Protein AF-A0A1H3KX73-F1 (afdb_monomer)

Sequence (144 aa):
MHAGQVDLTAAEVRVLVDRQFPAWRDLPVEPLPLRGTVNALFRLGPRLVARFPLVPDDADVVRARLESEAALDLVAAWHLLDAGPRGALRADLGSGDLEWARGAAWALQQALGAGWYYVDSNPAMSAMGLRTLERLVTDPPAVP

Radius of gyration: 19.24 Å; Cα contacts (8 Å, |Δi|>4): 157; chains: 1; bounding box: 50×29×48 Å

Solvent-accessible surface area (backbone atoms only — not comparable to full-atom values): 8070 Å² total; per-residue (Å²): 134,67,91,71,56,61,87,84,50,52,69,59,50,48,56,50,37,44,72,75,40,65,93,52,52,86,44,53,62,42,72,46,91,62,75,51,97,59,31,45,39,27,34,40,44,98,85,42,72,50,77,39,66,29,53,83,72,59,67,67,62,52,48,56,48,51,56,52,57,57,18,54,69,44,23,56,42,53,61,71,42,57,74,67,64,31,51,52,52,39,61,76,70,63,58,48,54,64,50,47,31,47,6,50,50,52,32,48,62,50,18,65,51,32,29,66,73,22,52,86,85,36,50,69,52,8,52,38,10,49,52,27,52,51,45,48,71,77,60,59,68,61,80,124

Organism: NCBI:txid1137993

Nearest PDB structures (foldseek):
  3f3f-assembly1_G  TM=3.188E-01  e=3.639E+00  Saccharomyces cerevisiae
  1vcs-assembly1_A  TM=3.242E-01  e=5.831E+00  Mus musculus
  6v4u-assembly1_B  TM=1.604E-01  e=5.831E+00  Homo sapiens

Structure (mmCIF, N/CA/C/O backbone):
data_AF-A0A1H3KX73-F1
#
_entry.id   AF-A0A1H3KX73-F1
#
loop_
_atom_site.group_PDB
_atom_site.id
_atom_site.type_symbol
_atom_site.label_atom_id
_atom_site.label_alt_id
_atom_site.label_comp_id
_atom_site.label_asym_id
_atom_site.label_entity_id
_atom_site.label_seq_id
_atom_site.pdbx_PDB_ins_code
_atom_site.Cartn_x
_atom_site.Cartn_y
_atom_site.Cartn_z
_atom_site.occupancy
_atom_site.B_iso_or_equiv
_atom_site.auth_seq_id
_atom_site.auth_comp_id
_atom_site.auth_asym_id
_atom_site.auth_atom_id
_atom_site.pdbx_PDB_model_num
ATOM 1 N N . MET A 1 1 ? 7.223 7.070 26.090 1.00 56.84 1 MET A N 1
ATOM 2 C CA . MET A 1 1 ? 5.849 7.609 26.026 1.00 56.84 1 MET A CA 1
ATOM 3 C C . MET A 1 1 ? 5.962 8.986 25.396 1.00 56.84 1 MET A C 1
ATOM 5 O O . MET A 1 1 ? 6.704 9.801 25.932 1.00 56.84 1 MET A O 1
ATOM 9 N N . HIS A 1 2 ? 5.378 9.197 24.215 1.00 59.97 2 HIS A N 1
ATOM 10 C CA . HIS A 1 2 ? 5.453 10.492 23.529 1.00 59.97 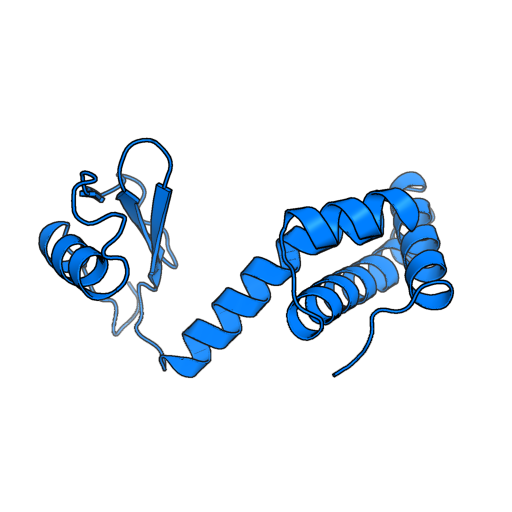2 HIS A CA 1
ATOM 11 C C . HIS A 1 2 ? 4.438 11.456 24.156 1.00 59.97 2 HIS A C 1
ATOM 13 O O . HIS A 1 2 ? 3.318 11.051 24.470 1.00 59.97 2 HIS A O 1
ATOM 19 N N . ALA A 1 3 ? 4.824 12.715 24.370 1.00 62.69 3 ALA A N 1
ATOM 20 C CA . ALA A 1 3 ? 3.886 13.742 24.815 1.00 62.69 3 ALA A CA 1
ATOM 21 C C . ALA A 1 3 ? 2.770 13.905 23.764 1.00 62.69 3 ALA A C 1
ATOM 23 O O . ALA A 1 3 ? 3.066 13.981 22.574 1.00 62.69 3 ALA A O 1
ATOM 24 N N . GLY A 1 4 ? 1.504 13.920 24.194 1.00 67.56 4 GLY A N 1
ATOM 25 C CA . GLY A 1 4 ? 0.344 14.029 23.294 1.00 67.56 4 GLY A CA 1
ATOM 26 C C . GLY A 1 4 ? -0.205 12.703 22.752 1.00 67.56 4 GLY A C 1
ATOM 27 O O . GLY A 1 4 ? -1.079 12.722 21.891 1.00 67.56 4 GLY A O 1
ATOM 28 N N . GLN A 1 5 ? 0.279 11.557 23.244 1.00 75.69 5 GLN A N 1
ATOM 29 C CA . GLN A 1 5 ? -0.281 10.255 22.884 1.00 75.69 5 GLN A CA 1
ATOM 30 C C . GLN A 1 5 ? -1.715 10.085 23.416 1.00 75.69 5 GLN A C 1
ATOM 32 O O . GLN A 1 5 ? -1.968 10.311 24.600 1.00 75.69 5 GLN A O 1
ATOM 37 N N . VAL A 1 6 ? -2.628 9.631 22.555 1.00 77.81 6 VAL A N 1
ATOM 38 C CA . VAL A 1 6 ? -4.020 9.306 22.905 1.00 77.81 6 VAL A CA 1
ATOM 39 C C . VAL A 1 6 ? -4.166 7.792 23.098 1.00 77.81 6 VAL A C 1
ATOM 41 O O . VAL A 1 6 ? -3.631 7.008 22.312 1.00 77.81 6 VAL A O 1
ATOM 44 N N . ASP A 1 7 ? -4.882 7.369 24.144 1.00 81.12 7 ASP A N 1
ATOM 45 C CA . ASP A 1 7 ? -5.259 5.964 24.357 1.00 81.12 7 ASP A CA 1
ATOM 46 C C . ASP A 1 7 ? -6.690 5.768 23.846 1.00 81.12 7 ASP A C 1
ATOM 48 O O . ASP A 1 7 ? -7.640 6.264 24.445 1.00 81.12 7 ASP A O 1
ATOM 52 N N . LEU A 1 8 ? -6.827 5.102 22.698 1.00 87.00 8 LEU A N 1
ATOM 53 C CA . LEU A 1 8 ? -8.124 4.811 22.090 1.00 87.00 8 LEU A CA 1
ATOM 54 C C . LEU A 1 8 ? -8.709 3.521 22.662 1.00 87.00 8 LEU A C 1
ATOM 56 O O . LEU A 1 8 ? -8.028 2.503 22.797 1.00 87.00 8 LEU A O 1
ATOM 60 N N . THR A 1 9 ? -10.008 3.541 22.918 1.00 90.81 9 THR A N 1
ATOM 61 C CA . THR A 1 9 ? -10.801 2.380 23.314 1.00 90.81 9 THR A CA 1
ATOM 62 C C . THR A 1 9 ? -11.536 1.780 22.115 1.00 90.81 9 THR A C 1
ATOM 64 O O . THR A 1 9 ? -11.816 2.445 21.117 1.00 90.81 9 THR A O 1
ATOM 67 N N . ALA A 1 10 ? -11.929 0.507 22.221 1.00 92.12 10 ALA A N 1
ATOM 68 C CA . ALA A 1 10 ? -12.751 -0.145 21.196 1.00 92.12 10 ALA A CA 1
ATOM 69 C C . ALA A 1 10 ? -14.099 0.571 20.967 1.00 92.12 10 ALA A C 1
ATOM 71 O O . ALA A 1 10 ? -14.617 0.570 19.851 1.00 92.12 10 ALA A O 1
ATOM 72 N N . ALA A 1 11 ? -14.650 1.206 22.008 1.00 93.00 11 ALA A N 1
ATOM 73 C CA . ALA A 1 11 ? -15.892 1.969 21.927 1.00 93.00 11 ALA A CA 1
ATOM 74 C C . ALA A 1 11 ? -15.729 3.262 21.109 1.00 93.00 11 ALA A C 1
ATOM 76 O O . ALA A 1 11 ? -16.585 3.581 20.290 1.00 93.00 11 ALA A O 1
ATOM 77 N N . GLU A 1 12 ? -14.617 3.982 21.265 1.00 93.44 12 GLU A N 1
ATOM 78 C CA . GLU A 1 12 ? -14.337 5.177 20.454 1.00 93.44 12 GLU A CA 1
ATOM 79 C C . GLU A 1 12 ? -14.091 4.809 18.990 1.00 93.44 12 GLU A C 1
ATOM 81 O O . GLU A 1 12 ? -14.621 5.449 18.081 1.00 93.44 12 GLU A O 1
ATOM 86 N N . VAL A 1 13 ? -13.356 3.720 18.752 1.00 93.31 13 VAL A N 1
ATOM 87 C CA . VAL A 1 13 ? -13.138 3.197 17.398 1.00 93.31 13 VAL A CA 1
ATOM 88 C C . VAL A 1 13 ? -14.456 2.795 16.742 1.00 93.31 13 VAL A C 1
ATOM 90 O O . VAL A 1 13 ? -14.658 3.107 15.569 1.00 93.31 13 VAL A O 1
ATOM 93 N N . ARG A 1 14 ? -15.382 2.173 17.486 1.00 94.88 14 ARG A N 1
ATOM 94 C CA . ARG A 1 14 ? -16.732 1.861 16.992 1.00 94.88 14 ARG A CA 1
ATOM 95 C C . ARG A 1 14 ? -17.434 3.104 16.457 1.00 94.88 14 ARG A C 1
ATOM 97 O O . ARG A 1 14 ? -17.862 3.106 15.309 1.00 94.88 14 ARG A O 1
ATOM 104 N N . VAL A 1 15 ? -17.490 4.166 17.258 1.00 94.62 15 VAL A N 1
ATOM 105 C CA . VAL A 1 15 ? -18.151 5.421 16.872 1.00 94.62 15 VAL A CA 1
ATOM 106 C C . VAL A 1 15 ? -17.545 5.996 15.587 1.00 94.62 15 VAL A C 1
ATOM 108 O O . VAL A 1 15 ? -18.272 6.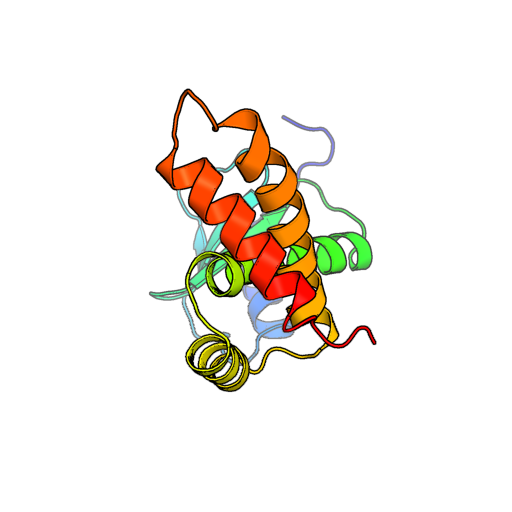466 14.710 1.00 94.62 15 VAL A O 1
ATOM 111 N N . LEU A 1 16 ? -16.218 5.941 15.441 1.00 92.50 16 LEU A N 1
ATOM 112 C CA . LEU A 1 16 ? -15.540 6.419 14.235 1.00 92.50 16 LEU A CA 1
ATOM 113 C C . LEU A 1 16 ? -15.854 5.560 13.005 1.00 92.50 16 LEU A C 1
ATOM 115 O O . LEU A 1 16 ? -16.111 6.122 11.939 1.00 92.50 16 LEU A O 1
ATOM 119 N N . VAL A 1 17 ? -15.853 4.231 13.145 1.00 93.56 17 VAL A N 1
ATOM 120 C CA . VAL A 1 17 ? -16.190 3.298 12.058 1.00 93.56 17 VAL A CA 1
ATOM 121 C C . VAL A 1 17 ? -17.630 3.502 11.605 1.00 93.56 17 VAL A C 1
ATOM 123 O O . VAL A 1 17 ? -17.863 3.657 10.410 1.00 93.56 17 VAL A O 1
ATOM 126 N N . ASP A 1 18 ? -18.578 3.592 12.536 1.00 94.00 18 ASP A N 1
ATOM 127 C CA . ASP A 1 18 ? -19.996 3.770 12.212 1.00 94.00 18 ASP A CA 1
ATOM 128 C C . ASP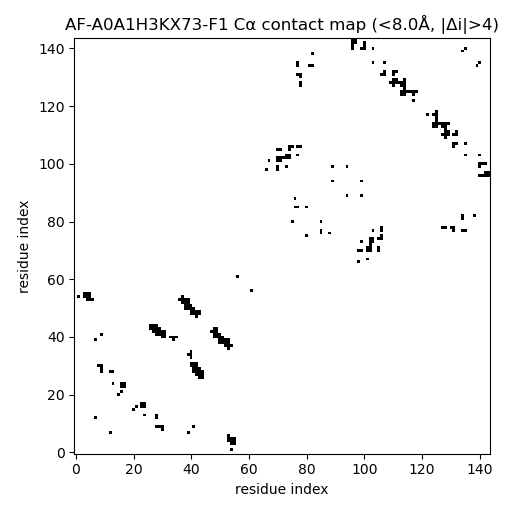 A 1 18 ? -20.238 5.070 11.435 1.00 94.00 18 ASP A C 1
ATOM 130 O O . ASP A 1 18 ? -21.044 5.107 10.502 1.00 94.00 18 ASP A O 1
ATOM 134 N N . ARG A 1 19 ? -19.502 6.134 11.786 1.00 94.00 19 ARG A N 1
ATOM 135 C CA . ARG A 1 19 ? -19.620 7.444 11.137 1.00 94.00 19 ARG A CA 1
ATOM 136 C C . ARG A 1 19 ? -18.949 7.501 9.766 1.00 94.00 19 ARG A C 1
ATOM 138 O O . ARG A 1 19 ? -19.487 8.130 8.861 1.00 94.00 19 ARG A O 1
ATOM 145 N N . GLN A 1 20 ? -17.752 6.933 9.629 1.00 91.25 20 GLN A N 1
ATOM 146 C CA . GLN A 1 20 ? -16.902 7.128 8.444 1.00 91.25 20 GLN A CA 1
ATOM 147 C C . GLN A 1 20 ? -17.005 5.988 7.433 1.00 91.25 20 GLN A C 1
ATOM 149 O O . GLN A 1 20 ? -16.850 6.214 6.236 1.00 91.25 20 GLN A O 1
ATOM 154 N N . PHE A 1 21 ? -17.308 4.777 7.897 1.00 92.75 21 PHE A N 1
ATOM 155 C CA . PHE A 1 21 ? -17.381 3.573 7.076 1.00 92.75 21 PHE A CA 1
ATOM 156 C C . PHE A 1 21 ? -18.682 2.806 7.354 1.00 92.75 21 PHE A C 1
ATOM 158 O O . PHE A 1 21 ? -18.649 1.694 7.889 1.00 92.75 21 PHE A O 1
ATOM 165 N N . PRO A 1 22 ? -19.854 3.343 6.949 1.00 92.69 22 PRO A N 1
ATOM 166 C CA . PRO A 1 22 ? -21.149 2.742 7.276 1.00 92.69 22 PRO A CA 1
ATOM 167 C C . PRO A 1 22 ? -21.334 1.308 6.762 1.00 92.69 22 PRO A C 1
ATOM 169 O O . PRO A 1 22 ? -22.205 0.597 7.259 1.00 92.69 22 PRO A O 1
ATOM 172 N N . ALA A 1 23 ? -20.541 0.884 5.771 1.00 94.19 23 ALA A N 1
ATOM 173 C CA . ALA A 1 23 ? -20.526 -0.480 5.244 1.00 94.19 23 ALA A CA 1
ATOM 174 C C . ALA A 1 23 ? -19.956 -1.514 6.235 1.00 94.19 23 ALA A C 1
ATOM 176 O O . ALA A 1 23 ? -20.185 -2.709 6.069 1.00 94.19 23 ALA A O 1
ATOM 177 N N . TRP A 1 24 ? -19.215 -1.075 7.255 1.00 95.25 24 TRP A N 1
ATOM 178 C CA . TRP A 1 24 ? -18.531 -1.942 8.221 1.00 95.25 24 TRP A CA 1
ATOM 179 C C . TRP A 1 24 ? -19.051 -1.785 9.654 1.00 95.25 24 TRP A C 1
ATOM 181 O O . TRP A 1 24 ? -18.463 -2.345 10.580 1.00 95.25 24 TRP A O 1
ATOM 191 N 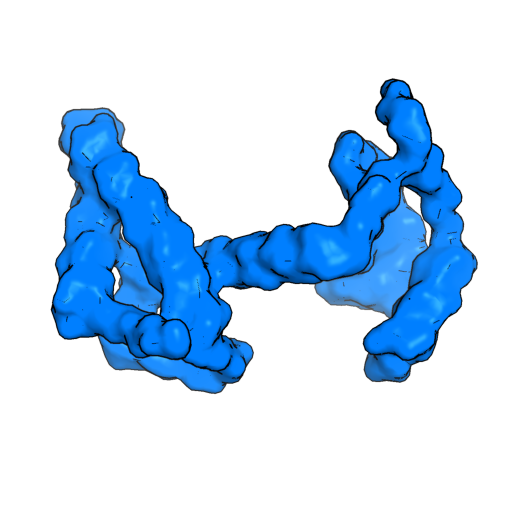N . ARG A 1 25 ? -20.162 -1.059 9.839 1.00 93.56 25 ARG A N 1
ATOM 192 C CA . ARG A 1 25 ? -20.745 -0.742 11.155 1.00 93.56 25 ARG A CA 1
ATOM 193 C C . ARG A 1 25 ? -21.031 -1.981 12.017 1.00 93.56 25 ARG A C 1
ATOM 195 O O . ARG A 1 25 ? -20.879 -1.937 13.231 1.00 93.56 25 ARG A O 1
ATOM 202 N N . ASP A 1 26 ? -21.369 -3.106 11.383 1.00 93.00 26 ASP A N 1
ATOM 203 C CA . ASP A 1 26 ? -21.759 -4.344 12.071 1.00 93.00 26 ASP A CA 1
ATOM 204 C C . ASP A 1 26 ? -20.574 -5.289 12.348 1.00 93.00 26 ASP A C 1
ATOM 206 O O . ASP A 1 26 ? -20.729 -6.315 13.010 1.00 93.00 26 ASP A O 1
ATOM 210 N N . LEU A 1 27 ? -19.370 -4.977 11.851 1.00 96.00 27 LEU A N 1
ATOM 211 C CA . LEU A 1 27 ? -18.189 -5.814 12.081 1.00 96.00 27 LEU A CA 1
ATOM 212 C C . LEU A 1 27 ? -17.647 -5.595 13.497 1.00 96.00 27 LEU A C 1
ATOM 214 O O . LEU A 1 27 ? -17.484 -4.438 13.870 1.00 96.00 27 LEU A O 1
ATOM 218 N N . PRO A 1 28 ? -17.290 -6.637 14.276 1.00 95.50 28 PRO A N 1
ATOM 219 C CA . PRO A 1 28 ? -16.754 -6.479 15.633 1.00 95.50 28 PRO A CA 1
ATOM 220 C C . PRO A 1 28 ? -15.440 -5.686 15.640 1.00 95.50 28 PRO A C 1
ATOM 222 O O . PRO A 1 28 ? -14.669 -5.761 14.687 1.00 95.50 28 PRO A O 1
ATOM 225 N N . VAL A 1 29 ? -15.194 -4.924 16.712 1.00 96.31 29 VAL A N 1
ATOM 226 C CA . VAL A 1 29 ? -13.970 -4.127 16.914 1.00 96.31 29 VAL A CA 1
ATOM 227 C C . VAL A 1 29 ? -13.285 -4.638 18.164 1.00 96.31 29 VAL A C 1
ATOM 229 O O . VAL A 1 29 ? -13.846 -4.559 19.255 1.00 96.31 29 VAL A O 1
ATOM 232 N N . GLU A 1 30 ? -12.069 -5.141 17.998 1.00 94.62 30 GLU A N 1
ATOM 233 C CA . GLU A 1 30 ? -11.272 -5.705 19.082 1.00 94.62 30 GLU A CA 1
ATOM 234 C C . GLU A 1 30 ? -9.891 -5.043 19.101 1.00 94.62 30 GLU A C 1
ATOM 236 O O . GLU A 1 30 ? -9.242 -4.972 18.053 1.00 94.62 30 GLU A O 1
ATOM 241 N N . PRO A 1 31 ? -9.400 -4.569 20.258 1.00 91.56 31 PRO A N 1
ATOM 242 C CA . PRO A 1 31 ? -8.033 -4.077 20.352 1.00 91.56 31 PRO A CA 1
ATOM 243 C C . PRO A 1 31 ? -7.059 -5.230 20.098 1.00 91.56 31 PRO A C 1
ATOM 245 O O . PRO A 1 31 ? -7.210 -6.324 20.647 1.00 91.56 31 PRO A O 1
ATOM 248 N N . LEU A 1 32 ? -6.040 -4.993 19.272 1.00 88.56 32 LEU A N 1
ATOM 249 C CA . LEU A 1 32 ? -4.971 -5.968 19.098 1.00 88.56 32 LEU A CA 1
ATOM 250 C C . LEU A 1 32 ? -3.976 -5.862 20.266 1.00 88.56 32 LEU A C 1
ATOM 252 O O . LEU A 1 32 ? -3.624 -4.756 20.675 1.00 88.56 32 LEU A O 1
ATOM 256 N N . PRO A 1 33 ? -3.479 -6.996 20.798 1.00 74.50 33 PRO A N 1
ATOM 257 C CA . PRO A 1 33 ? -2.557 -6.999 21.936 1.00 74.50 33 PRO A CA 1
ATOM 258 C C . PRO A 1 33 ? -1.193 -6.369 21.610 1.00 74.50 33 PRO A C 1
ATOM 260 O O . PRO A 1 33 ? -0.458 -5.993 22.523 1.00 74.50 33 PRO A O 1
ATOM 263 N N . LEU A 1 34 ? -0.854 -6.205 20.325 1.00 67.69 34 LEU A N 1
ATOM 264 C CA . LEU A 1 34 ? 0.300 -5.412 19.914 1.00 67.69 34 LEU A CA 1
ATOM 265 C C . LEU A 1 34 ? -0.023 -3.915 19.995 1.00 67.69 34 LEU A C 1
ATOM 267 O O . LEU A 1 34 ? -0.659 -3.351 19.104 1.00 67.69 34 LEU A O 1
ATOM 271 N N . ARG A 1 35 ? 0.499 -3.252 21.030 1.00 64.75 35 ARG A N 1
ATOM 272 C CA . ARG A 1 35 ? 0.626 -1.791 21.047 1.00 64.75 35 ARG A CA 1
ATOM 273 C C . ARG A 1 35 ? 1.800 -1.409 20.145 1.00 64.75 35 ARG A C 1
ATOM 275 O O . ARG A 1 35 ? 2.955 -1.553 20.540 1.00 64.75 35 ARG A O 1
ATOM 282 N N . GLY A 1 36 ? 1.510 -0.978 18.917 1.00 67.50 36 GLY A N 1
ATOM 283 C CA . GLY A 1 36 ? 2.532 -0.414 18.036 1.00 67.50 36 GLY A CA 1
ATOM 284 C C . GLY A 1 36 ? 3.183 0.814 18.678 1.00 67.50 36 GLY A C 1
ATOM 285 O O . GLY A 1 36 ? 2.610 1.430 19.570 1.00 67.50 36 GLY A O 1
ATOM 286 N N . THR A 1 37 ? 4.385 1.187 18.240 1.00 79.00 37 THR A N 1
ATOM 287 C CA . THR A 1 37 ? 5.074 2.405 18.717 1.00 79.00 37 THR A CA 1
ATOM 288 C C . THR A 1 37 ? 4.606 3.674 18.007 1.00 79.00 37 THR A C 1
ATOM 290 O O . THR A 1 37 ? 4.860 4.773 18.487 1.00 79.00 37 THR A O 1
ATOM 293 N N . VAL A 1 38 ? 3.915 3.517 16.873 1.00 82.06 38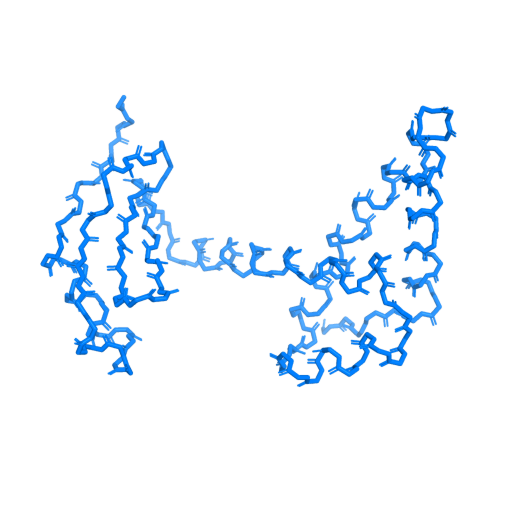 VAL A N 1
ATOM 294 C CA . VAL A 1 38 ? 3.421 4.614 16.025 1.00 82.06 38 VAL A CA 1
ATOM 295 C C . VAL A 1 38 ? 1.899 4.597 15.905 1.00 82.06 38 VAL A C 1
ATOM 297 O O . VAL A 1 38 ? 1.282 5.655 15.824 1.00 82.06 38 VAL A O 1
ATOM 300 N N . ASN A 1 39 ? 1.282 3.410 15.918 1.00 87.25 39 ASN A N 1
ATOM 301 C CA . ASN A 1 39 ? -0.158 3.246 15.737 1.00 87.25 39 ASN A CA 1
ATOM 302 C C . ASN A 1 39 ? -0.778 2.358 16.824 1.00 87.25 39 ASN A C 1
ATOM 304 O O . ASN A 1 39 ? -0.202 1.330 17.192 1.00 87.25 39 ASN A O 1
ATOM 308 N N . ALA A 1 40 ? -1.985 2.715 17.261 1.00 89.25 40 ALA A N 1
ATOM 309 C CA . ALA A 1 40 ? -2.915 1.802 17.911 1.00 89.25 40 ALA A CA 1
ATOM 310 C C . ALA A 1 40 ? -3.633 0.970 16.839 1.00 89.25 40 ALA A C 1
ATOM 312 O O . ALA A 1 40 ? -4.053 1.496 15.803 1.00 89.25 40 ALA A O 1
ATOM 313 N N . LEU A 1 41 ? -3.749 -0.336 17.079 1.00 91.44 41 LEU A N 1
ATOM 314 C CA . LEU A 1 41 ? -4.268 -1.295 16.110 1.00 91.44 41 LEU A CA 1
ATOM 315 C C . LEU A 1 41 ? -5.532 -1.966 16.643 1.00 91.44 41 LEU A C 1
ATOM 317 O O . LEU A 1 41 ? -5.548 -2.482 17.762 1.00 91.44 41 LEU A O 1
ATOM 321 N N . PHE A 1 42 ? -6.567 -2.013 15.811 1.00 93.44 42 PHE A N 1
ATOM 322 C CA . PHE A 1 42 ? -7.833 -2.667 16.123 1.00 93.44 42 PHE A CA 1
ATOM 323 C C . PHE A 1 42 ? -8.205 -3.618 14.999 1.00 93.44 42 PHE A C 1
ATOM 325 O O . PHE A 1 42 ? -8.168 -3.251 13.828 1.00 93.44 42 PHE A O 1
ATOM 332 N N . ARG A 1 43 ? -8.592 -4.841 15.340 1.00 94.62 43 ARG A N 1
ATOM 333 C CA . ARG A 1 43 ? -9.206 -5.760 14.387 1.00 94.62 43 ARG A CA 1
ATOM 334 C C . ARG A 1 43 ? -10.641 -5.307 14.130 1.00 94.62 43 ARG A C 1
ATOM 336 O O . ARG A 1 43 ? -11.379 -5.086 15.085 1.00 94.62 43 ARG A O 1
ATOM 343 N N . LEU A 1 44 ? -11.022 -5.199 12.859 1.00 95.38 44 LEU A N 1
ATOM 344 C CA . LEU A 1 44 ? -12.379 -4.902 12.403 1.00 95.38 44 LEU A CA 1
ATOM 345 C C . LEU A 1 44 ? -12.912 -6.105 11.611 1.00 95.38 44 LEU A C 1
ATOM 347 O O . LEU A 1 44 ? -12.578 -6.321 10.444 1.00 95.38 44 LEU A O 1
ATOM 351 N N . GLY A 1 45 ? -13.724 -6.933 12.265 1.00 94.06 45 GLY A N 1
ATOM 352 C CA . GLY A 1 45 ? -14.171 -8.202 11.696 1.00 94.06 45 GLY A CA 1
ATOM 353 C C . GLY A 1 45 ? -13.011 -9.161 11.377 1.00 94.06 45 GLY A C 1
ATOM 354 O O . GLY A 1 45 ? -11.926 -9.053 11.943 1.00 94.06 45 GLY A O 1
ATOM 355 N N . PRO A 1 46 ? -13.213 -10.130 10.470 1.00 92.38 46 PRO A N 1
ATOM 356 C CA . PRO A 1 46 ? -12.232 -11.192 10.247 1.00 92.38 46 PRO A CA 1
ATOM 357 C C . PRO A 1 46 ? -11.043 -10.791 9.360 1.00 92.38 46 PRO A C 1
ATOM 359 O O . PRO A 1 46 ? -10.067 -11.532 9.301 1.00 92.38 46 PRO A O 1
ATOM 362 N N . ARG A 1 47 ? -11.127 -9.673 8.624 1.00 92.38 47 ARG A N 1
ATOM 363 C CA . ARG A 1 47 ? -10.187 -9.366 7.525 1.00 92.38 47 ARG A CA 1
ATOM 364 C C . ARG A 1 47 ? -9.554 -7.981 7.572 1.00 92.38 47 ARG A C 1
ATOM 366 O O . ARG A 1 47 ? -8.621 -7.745 6.815 1.00 92.38 47 ARG A O 1
ATOM 373 N N . LEU A 1 48 ? -10.056 -7.067 8.399 1.00 93.12 48 LEU A N 1
ATOM 374 C CA . LEU A 1 48 ? -9.598 -5.681 8.393 1.00 93.12 48 LEU A CA 1
ATOM 375 C C . LEU A 1 48 ? -8.865 -5.350 9.689 1.00 93.12 48 LEU A C 1
ATOM 377 O O . LEU A 1 48 ? -9.194 -5.852 10.767 1.00 93.12 48 LEU A O 1
ATOM 381 N N . VAL A 1 49 ? -7.880 -4.467 9.570 1.00 92.12 49 VAL A N 1
ATOM 382 C CA . VAL A 1 49 ? -7.191 -3.854 10.702 1.00 92.12 49 VAL A CA 1
ATOM 383 C C . VAL A 1 49 ? -7.310 -2.347 10.552 1.00 92.12 49 VAL A C 1
ATOM 385 O O . VAL A 1 49 ? -6.846 -1.773 9.571 1.00 92.12 49 VAL A O 1
ATOM 388 N N . ALA A 1 50 ? -7.934 -1.711 11.534 1.00 90.75 50 ALA A N 1
ATOM 389 C CA . ALA A 1 50 ? -7.966 -0.268 11.667 1.00 90.75 50 ALA A CA 1
ATOM 390 C C . ALA A 1 50 ? -6.677 0.200 12.360 1.00 90.75 50 ALA A C 1
ATOM 392 O O . ALA A 1 50 ? -6.303 -0.308 13.422 1.00 90.75 50 ALA A O 1
ATOM 393 N N . ARG A 1 51 ? -5.996 1.165 11.738 1.00 89.19 51 ARG A N 1
ATOM 394 C CA . ARG A 1 51 ? -4.757 1.776 12.226 1.00 89.19 51 ARG A CA 1
ATOM 395 C C . ARG A 1 51 ? -5.035 3.221 12.619 1.00 89.19 51 ARG A C 1
ATOM 397 O O . ARG A 1 51 ? -5.494 3.993 11.784 1.00 89.19 51 ARG A O 1
ATOM 404 N N . PHE A 1 52 ? -4.718 3.582 13.856 1.00 87.38 52 PHE A N 1
ATOM 405 C CA . PHE A 1 52 ? -4.836 4.954 14.347 1.00 87.38 52 PHE A CA 1
ATOM 406 C C . PHE A 1 52 ? -3.471 5.464 14.802 1.00 87.38 52 PHE A C 1
ATOM 408 O O . PHE A 1 52 ? -2.864 4.810 15.653 1.00 87.38 52 PHE A O 1
ATOM 415 N N . PRO A 1 53 ? -2.986 6.612 14.298 1.00 86.88 53 PRO A N 1
ATOM 416 C CA . PRO A 1 53 ? -1.782 7.242 14.823 1.00 86.88 53 PRO A CA 1
ATOM 417 C C . PRO A 1 53 ? -1.901 7.472 16.332 1.00 86.88 53 PRO A C 1
ATOM 419 O O . PRO A 1 53 ? -2.931 7.938 16.814 1.00 86.88 53 PRO A O 1
ATOM 422 N N . LEU A 1 54 ? -0.851 7.143 17.086 1.00 85.88 54 LEU A N 1
ATOM 423 C CA . LEU A 1 54 ? -0.835 7.349 18.538 1.00 85.88 54 LEU A CA 1
ATOM 424 C C . LEU A 1 54 ? -0.814 8.829 18.917 1.00 85.88 54 LEU A C 1
ATOM 426 O O . LEU A 1 54 ? -1.339 9.199 19.964 1.00 85.88 54 LEU A O 1
ATOM 430 N N . VAL A 1 55 ? -0.184 9.652 18.081 1.00 86.56 55 VAL A N 1
ATOM 431 C CA . VAL A 1 55 ? -0.125 11.104 18.229 1.00 86.56 55 VAL A CA 1
ATOM 432 C C . VAL A 1 55 ? -0.998 11.709 17.129 1.00 86.56 55 VAL A C 1
ATOM 434 O O . VAL A 1 55 ? -0.753 11.410 15.956 1.00 86.56 55 VAL A O 1
ATOM 437 N N . PRO A 1 56 ? -2.019 12.512 17.479 1.00 82.94 56 PRO A N 1
ATOM 438 C CA . PRO A 1 56 ? -2.836 13.212 16.499 1.00 82.94 56 PRO A CA 1
ATOM 439 C C . PRO A 1 56 ? -1.992 14.160 15.650 1.00 82.94 56 PRO A C 1
ATOM 441 O O . PRO A 1 56 ? -1.032 14.760 16.130 1.00 82.94 56 PRO A O 1
ATOM 444 N N . ASP A 1 57 ? -2.390 14.312 14.398 1.00 84.56 57 ASP A N 1
ATOM 445 C CA . ASP A 1 57 ? -1.776 15.210 13.429 1.00 84.56 57 ASP A CA 1
ATOM 446 C C . ASP A 1 57 ? -2.900 15.830 12.590 1.00 84.56 57 ASP A C 1
ATOM 448 O O . ASP A 1 57 ? -4.063 15.419 12.699 1.00 84.56 57 ASP A O 1
ATOM 452 N N . ASP A 1 58 ? -2.573 16.827 11.780 1.00 89.19 58 ASP A N 1
ATOM 453 C CA . ASP A 1 58 ? -3.539 17.458 10.890 1.00 89.19 58 ASP A CA 1
ATOM 454 C C . ASP A 1 58 ? -4.189 16.416 9.956 1.00 89.19 58 ASP A C 1
ATOM 456 O O . ASP A 1 58 ? -3.522 15.537 9.403 1.00 89.19 58 ASP A O 1
ATOM 460 N N . ALA A 1 59 ? -5.514 16.479 9.806 1.00 84.94 59 ALA A N 1
ATOM 461 C CA . ALA A 1 59 ? -6.269 15.466 9.071 1.00 84.94 59 ALA A CA 1
ATOM 462 C C . ALA A 1 59 ? -5.877 15.391 7.588 1.00 84.94 59 ALA A C 1
ATOM 464 O O . ALA A 1 59 ? -5.879 14.296 7.017 1.00 84.94 59 ALA A O 1
ATOM 465 N N . ASP A 1 60 ? -5.512 16.517 6.974 1.00 88.12 60 ASP A N 1
ATOM 466 C CA . ASP A 1 60 ? -5.085 16.557 5.578 1.00 88.12 60 ASP A CA 1
ATOM 467 C C . ASP A 1 60 ? -3.663 16.011 5.436 1.00 88.12 60 ASP A C 1
ATOM 469 O O . ASP A 1 60 ? -3.379 15.253 4.505 1.00 88.12 60 ASP A O 1
ATOM 473 N N . VAL A 1 61 ? -2.791 16.279 6.412 1.00 87.94 61 VAL A N 1
ATOM 474 C CA . VAL A 1 61 ? -1.453 15.667 6.491 1.00 87.94 61 VAL A CA 1
ATOM 475 C C . VAL A 1 61 ? -1.547 14.147 6.646 1.00 87.94 61 VAL A C 1
ATOM 477 O O . VAL A 1 61 ? -0.848 13.404 5.948 1.00 87.94 61 VAL A O 1
ATOM 480 N N . VAL A 1 62 ? -2.419 13.659 7.532 1.00 86.25 62 VAL A N 1
ATOM 481 C CA . VAL A 1 62 ? -2.652 12.218 7.717 1.00 86.25 62 VAL A CA 1
ATOM 482 C C . VAL A 1 62 ? -3.211 11.602 6.441 1.00 86.25 62 VAL A C 1
ATOM 484 O O . VAL A 1 62 ? -2.729 10.554 6.017 1.00 86.25 62 VAL A O 1
ATOM 487 N N . ARG A 1 63 ? -4.181 12.254 5.792 1.00 84.88 63 ARG A N 1
ATOM 488 C CA . ARG A 1 63 ? -4.749 11.788 4.523 1.00 84.88 63 ARG A CA 1
ATOM 489 C C . ARG A 1 63 ? -3.684 11.682 3.436 1.00 84.88 63 ARG A C 1
ATOM 491 O O . ARG A 1 63 ? -3.554 10.622 2.835 1.00 84.88 63 ARG A O 1
ATOM 498 N N . ALA A 1 64 ? -2.880 12.724 3.233 1.00 86.62 64 ALA A N 1
ATOM 499 C CA . ALA A 1 64 ? -1.810 12.719 2.237 1.00 86.62 64 ALA A CA 1
ATOM 500 C C . ALA A 1 64 ? -0.779 11.608 2.503 1.00 86.62 64 ALA A C 1
ATOM 502 O O . ALA A 1 64 ? -0.300 10.957 1.572 1.00 86.62 64 ALA A O 1
ATOM 503 N N . ARG A 1 65 ? -0.464 11.345 3.777 1.00 86.25 65 ARG A N 1
ATOM 504 C CA . ARG A 1 65 ? 0.404 10.230 4.173 1.00 86.25 65 ARG A CA 1
ATOM 505 C C . ARG A 1 65 ? -0.219 8.879 3.842 1.00 86.25 65 ARG A C 1
ATOM 507 O O . ARG A 1 65 ? 0.464 8.050 3.256 1.00 86.25 65 ARG A O 1
ATOM 514 N N . LEU A 1 66 ? -1.492 8.669 4.177 1.00 85.12 66 LEU A N 1
ATOM 515 C CA . LEU A 1 66 ? -2.207 7.425 3.877 1.00 85.12 66 LEU A CA 1
ATOM 516 C C . LEU A 1 66 ? -2.309 7.173 2.367 1.00 85.12 66 LEU A C 1
ATOM 518 O O . LEU A 1 66 ? -2.104 6.048 1.929 1.00 85.12 66 LEU A O 1
ATOM 522 N N . GLU A 1 67 ? -2.560 8.211 1.569 1.00 86.38 67 GLU A N 1
ATOM 523 C CA . GLU A 1 67 ? -2.534 8.114 0.104 1.00 86.38 67 GLU A CA 1
ATOM 524 C C . GLU A 1 67 ? -1.139 7.745 -0.423 1.00 86.38 67 GLU A C 1
ATOM 526 O O . GLU A 1 67 ? -1.016 6.979 -1.376 1.00 86.38 67 GLU A O 1
ATOM 531 N N . SER A 1 68 ? -0.079 8.268 0.198 1.00 85.94 68 SER A N 1
ATOM 532 C CA . SER A 1 68 ? 1.300 7.906 -0.145 1.00 8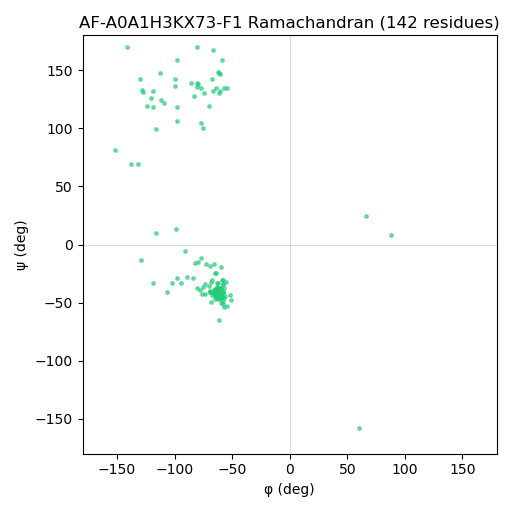5.94 68 SER A CA 1
ATOM 533 C C . SER A 1 68 ? 1.638 6.464 0.252 1.00 85.94 68 SER A C 1
ATOM 535 O O . SER A 1 68 ? 2.271 5.753 -0.526 1.00 85.94 68 SER A O 1
ATOM 537 N N . GLU A 1 69 ? 1.179 6.015 1.427 1.00 87.25 69 GLU A N 1
ATOM 538 C CA . GLU A 1 69 ? 1.310 4.625 1.882 1.00 87.25 69 GLU A CA 1
ATOM 539 C C . GLU A 1 69 ? 0.579 3.663 0.935 1.00 87.25 69 GLU A C 1
ATOM 541 O O . GLU A 1 69 ? 1.159 2.659 0.542 1.00 87.25 69 GLU A O 1
ATOM 546 N N . ALA A 1 70 ? -0.642 3.989 0.502 1.00 86.56 70 ALA A N 1
ATOM 547 C CA . ALA A 1 70 ? -1.384 3.176 -0.465 1.00 86.56 70 ALA A CA 1
ATOM 548 C C . ALA A 1 70 ? -0.672 3.102 -1.828 1.00 86.56 70 ALA A C 1
ATOM 550 O O . ALA A 1 70 ? -0.582 2.039 -2.437 1.00 86.56 70 ALA A O 1
ATOM 551 N N . ALA A 1 71 ? -0.087 4.212 -2.288 1.00 91.62 71 ALA A N 1
ATOM 552 C CA . ALA A 1 71 ? 0.656 4.233 -3.545 1.00 91.62 71 ALA A CA 1
ATOM 553 C C . ALA A 1 71 ? 1.927 3.358 -3.519 1.00 91.62 71 ALA A C 1
ATOM 555 O O . ALA A 1 71 ? 2.364 2.904 -4.578 1.00 91.62 71 ALA A O 1
ATOM 556 N N . LEU A 1 72 ? 2.520 3.088 -2.346 1.00 91.50 72 LEU A N 1
ATOM 557 C CA . LEU A 1 72 ? 3.662 2.169 -2.233 1.00 91.50 72 LEU A CA 1
ATOM 558 C C . LEU A 1 72 ? 3.299 0.743 -2.662 1.00 91.50 72 LEU A C 1
ATOM 560 O O . LEU A 1 72 ? 4.138 0.067 -3.258 1.00 91.50 72 LEU A O 1
ATOM 564 N N . ASP A 1 73 ? 2.060 0.300 -2.439 1.00 92.31 73 ASP A N 1
ATOM 565 C CA . ASP A 1 73 ? 1.618 -1.043 -2.838 1.00 92.31 73 ASP A CA 1
ATOM 566 C C . ASP A 1 73 ? 1.635 -1.219 -4.370 1.00 92.31 73 ASP A C 1
ATOM 568 O O . ASP A 1 73 ? 1.837 -2.322 -4.885 1.00 92.31 73 ASP A O 1
ATOM 572 N N . LEU A 1 74 ? 1.530 -0.118 -5.125 1.00 96.12 74 LEU A N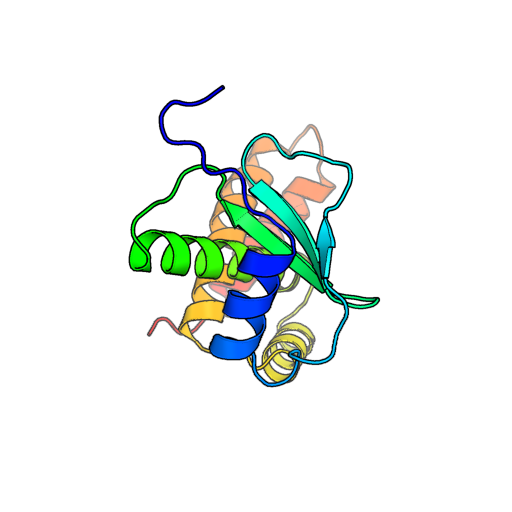 1
ATOM 573 C CA . LEU A 1 74 ? 1.578 -0.120 -6.589 1.00 96.12 74 LEU A CA 1
ATOM 574 C C . LEU A 1 74 ? 2.994 -0.275 -7.160 1.00 96.12 74 LEU A C 1
ATOM 576 O O . LEU A 1 74 ? 3.151 -0.545 -8.352 1.00 96.12 74 LEU A O 1
ATOM 580 N N . VAL A 1 75 ? 4.043 -0.156 -6.341 1.00 96.75 75 VAL A N 1
ATOM 581 C CA . VAL A 1 75 ? 5.440 -0.321 -6.780 1.00 96.75 75 VAL A CA 1
ATOM 582 C C . VAL A 1 75 ? 5.668 -1.693 -7.421 1.00 96.75 75 VAL A C 1
ATOM 584 O O . VAL A 1 75 ? 6.381 -1.809 -8.423 1.00 96.75 75 VAL A O 1
ATOM 587 N N . ALA A 1 76 ? 5.023 -2.734 -6.887 1.00 95.31 76 ALA A N 1
ATOM 588 C CA . ALA A 1 76 ? 5.127 -4.091 -7.414 1.00 95.31 76 ALA A CA 1
ATOM 589 C C . ALA A 1 76 ? 4.699 -4.173 -8.889 1.00 95.31 76 ALA A C 1
ATOM 591 O O . ALA A 1 76 ? 5.309 -4.910 -9.666 1.00 95.31 76 ALA A O 1
ATOM 592 N N . ALA A 1 77 ? 3.715 -3.370 -9.305 1.00 96.94 77 ALA A N 1
ATOM 593 C CA . ALA A 1 77 ? 3.265 -3.319 -10.691 1.00 96.94 77 ALA A CA 1
ATOM 594 C C . ALA A 1 77 ? 4.390 -2.886 -11.645 1.00 96.94 77 ALA A C 1
ATOM 596 O O . ALA A 1 77 ? 4.532 -3.437 -12.735 1.00 96.94 77 ALA A O 1
ATOM 597 N N . TRP A 1 78 ? 5.230 -1.942 -11.220 1.00 97.25 78 TRP A N 1
ATOM 598 C CA . TRP A 1 78 ? 6.333 -1.405 -12.019 1.00 97.25 78 TRP A CA 1
ATOM 599 C C . TRP A 1 78 ? 7.564 -2.315 -12.011 1.00 97.25 78 TRP A C 1
ATOM 601 O O . TRP A 1 78 ? 8.214 -2.497 -13.046 1.00 97.25 78 TRP A O 1
ATOM 611 N N . HIS A 1 79 ? 7.860 -2.946 -10.873 1.00 96.81 79 HIS A N 1
ATOM 612 C CA . HIS A 1 79 ? 8.987 -3.875 -10.757 1.00 96.81 79 HIS A CA 1
ATOM 613 C C . HIS A 1 79 ? 8.741 -5.213 -11.452 1.00 96.81 79 HIS A C 1
ATOM 615 O O . HIS A 1 79 ? 9.673 -5.795 -12.016 1.00 96.81 79 HIS A O 1
ATOM 621 N N . LEU A 1 80 ? 7.501 -5.706 -11.457 1.00 95.69 80 LEU A N 1
ATOM 622 C CA . LEU A 1 80 ? 7.212 -7.079 -11.872 1.00 95.69 80 LEU A CA 1
ATOM 623 C C . LEU A 1 80 ? 6.549 -7.169 -13.244 1.00 95.69 80 LEU A C 1
ATOM 625 O O . LEU A 1 80 ? 6.926 -8.030 -14.036 1.00 95.69 80 LEU A O 1
ATOM 629 N N . LEU A 1 81 ? 5.603 -6.283 -13.552 1.00 96.75 81 LEU A N 1
ATOM 630 C CA . LEU A 1 81 ? 4.700 -6.468 -14.685 1.00 96.75 81 LEU A CA 1
ATOM 631 C C . LEU A 1 81 ? 5.131 -5.662 -15.910 1.00 96.75 81 LEU A C 1
ATOM 633 O O . LEU A 1 81 ? 5.570 -4.518 -15.794 1.00 96.75 81 LEU A O 1
ATOM 637 N N . ASP A 1 82 ? 4.951 -6.244 -17.093 1.00 95.38 82 ASP A N 1
ATOM 638 C CA . ASP A 1 82 ? 5.037 -5.530 -18.370 1.00 95.38 82 ASP A CA 1
ATOM 639 C C . ASP A 1 82 ? 3.734 -4.769 -18.666 1.00 95.38 82 ASP A C 1
ATOM 641 O O . ASP A 1 82 ? 2.731 -4.959 -17.979 1.00 95.38 82 ASP A O 1
ATOM 645 N N . ALA A 1 83 ? 3.739 -3.902 -19.686 1.00 95.06 83 ALA A N 1
ATOM 646 C CA . ALA A 1 83 ? 2.675 -2.920 -19.934 1.00 95.06 83 ALA A CA 1
ATOM 647 C C . ALA A 1 83 ? 1.253 -3.516 -19.968 1.00 95.06 83 ALA A C 1
ATOM 649 O O . ALA A 1 83 ? 0.350 -2.974 -19.337 1.00 95.06 83 ALA A O 1
ATOM 650 N N . GLY A 1 84 ? 1.056 -4.664 -20.630 1.00 96.00 84 GLY A N 1
ATOM 651 C CA . GLY A 1 84 ? -0.252 -5.328 -20.712 1.00 96.00 84 GLY A CA 1
ATOM 652 C C . GLY A 1 84 ? -0.802 -5.754 -19.340 1.00 96.00 84 GLY A C 1
ATOM 653 O O . GLY A 1 84 ? -1.812 -5.204 -18.898 1.00 96.00 84 GLY A O 1
ATOM 654 N N . PRO A 1 85 ? -0.145 -6.693 -18.629 1.00 97.31 85 PRO A N 1
ATOM 655 C CA . PRO A 1 85 ? -0.562 -7.097 -17.283 1.00 97.31 85 PRO A CA 1
ATOM 656 C C . PRO A 1 85 ? -0.600 -5.942 -16.277 1.00 97.31 85 PRO A C 1
ATOM 658 O O . PRO A 1 85 ? -1.471 -5.911 -15.411 1.00 97.31 85 PRO A O 1
ATOM 661 N N . ARG A 1 86 ? 0.309 -4.968 -16.402 1.00 96.94 86 ARG A N 1
ATOM 662 C CA . ARG A 1 86 ? 0.332 -3.766 -15.563 1.00 96.94 86 ARG A CA 1
ATOM 663 C C . ARG A 1 86 ? -0.916 -2.900 -15.770 1.00 96.94 86 ARG A C 1
ATOM 665 O O . ARG A 1 86 ? -1.505 -2.448 -14.792 1.00 96.94 86 ARG A O 1
ATOM 672 N N . GLY A 1 87 ? -1.350 -2.718 -17.017 1.00 95.88 87 GLY A N 1
ATOM 673 C CA . GLY A 1 87 ? -2.598 -2.028 -17.349 1.00 95.88 87 GLY A CA 1
ATOM 674 C C . GLY A 1 87 ? -3.839 -2.771 -16.845 1.00 95.88 87 GLY A C 1
ATOM 675 O O . GLY A 1 87 ? -4.748 -2.143 -16.308 1.00 95.88 87 GLY A O 1
ATOM 676 N N . ALA A 1 88 ? -3.855 -4.105 -16.944 1.00 97.06 88 ALA A N 1
ATOM 677 C CA . ALA A 1 88 ? -4.939 -4.927 -16.402 1.00 97.06 88 ALA A CA 1
ATOM 678 C C . ALA A 1 88 ? -5.040 -4.812 -14.871 1.00 97.06 88 ALA A C 1
ATOM 680 O O . ALA A 1 88 ? -6.134 -4.617 -14.349 1.00 97.06 88 ALA A O 1
ATOM 681 N N . LEU A 1 89 ? -3.904 -4.857 -14.164 1.00 96.69 89 LEU A N 1
ATOM 682 C CA . LEU A 1 89 ? -3.859 -4.653 -12.714 1.00 96.69 89 LEU A CA 1
ATOM 683 C C . LEU A 1 89 ? -4.388 -3.268 -12.328 1.00 96.69 89 LEU A C 1
ATOM 685 O O . LEU A 1 89 ? -5.216 -3.158 -11.430 1.00 96.69 89 LEU A O 1
ATOM 689 N N . ARG A 1 90 ? -3.946 -2.212 -13.022 1.00 95.62 90 ARG A N 1
ATOM 690 C CA . ARG A 1 90 ? -4.432 -0.848 -12.778 1.00 95.62 90 ARG A CA 1
ATOM 691 C C . ARG A 1 90 ? -5.953 -0.757 -12.912 1.00 95.62 90 ARG A C 1
ATOM 693 O O . ARG A 1 90 ? -6.598 -0.116 -12.086 1.00 95.62 90 ARG A O 1
ATOM 700 N N . ALA A 1 91 ? -6.507 -1.374 -13.955 1.00 96.19 91 ALA A N 1
ATOM 701 C CA . ALA A 1 91 ? -7.941 -1.368 -14.212 1.00 96.19 91 ALA A CA 1
ATOM 702 C C . ALA A 1 91 ? -8.725 -2.124 -13.128 1.00 96.19 91 ALA A C 1
ATOM 704 O O . ALA A 1 91 ? -9.743 -1.616 -12.667 1.00 96.19 91 ALA A O 1
ATOM 705 N N . ASP A 1 92 ? -8.237 -3.289 -12.695 1.00 97.12 92 ASP A N 1
ATOM 706 C CA . ASP A 1 92 ? -8.871 -4.103 -11.648 1.00 97.12 92 ASP A CA 1
ATOM 707 C C . ASP A 1 92 ? -8.857 -3.405 -10.277 1.00 97.12 92 ASP A C 1
ATOM 709 O O . ASP A 1 92 ? -9.855 -3.407 -9.559 1.00 97.12 92 ASP A O 1
ATOM 713 N N . LEU A 1 93 ? -7.755 -2.721 -9.949 1.00 94.06 93 LEU A N 1
ATOM 714 C CA . LEU A 1 93 ? -7.640 -1.913 -8.730 1.00 94.06 93 LEU A CA 1
ATOM 715 C C . LEU A 1 93 ? -8.444 -0.604 -8.791 1.00 94.06 93 LEU A C 1
ATOM 717 O O . LEU A 1 93 ? -8.677 0.018 -7.757 1.00 94.06 93 LEU A O 1
ATOM 721 N N . GLY A 1 94 ? -8.858 -0.166 -9.985 1.00 94.06 94 GLY A N 1
ATOM 722 C CA . GLY A 1 94 ? -9.535 1.116 -10.178 1.00 94.06 94 GLY A CA 1
ATOM 723 C C . GLY A 1 94 ? -8.647 2.333 -9.893 1.00 94.06 94 GLY A C 1
ATOM 724 O O . GLY A 1 94 ? -9.168 3.401 -9.571 1.00 94.06 94 GLY A O 1
ATOM 725 N N . SER A 1 95 ? -7.320 2.195 -10.000 1.00 93.00 95 SER A N 1
ATOM 726 C CA . SER A 1 95 ? -6.382 3.261 -9.636 1.00 93.00 95 SER A CA 1
ATOM 727 C C . SER A 1 95 ? -6.421 4.438 -10.612 1.00 93.00 95 SER A C 1
ATOM 729 O O . SER A 1 95 ? -6.107 4.316 -11.807 1.00 93.00 95 SER A O 1
ATOM 731 N N . GLY A 1 96 ? -6.764 5.610 -10.074 1.00 92.06 96 GLY A N 1
ATOM 732 C CA . GLY A 1 96 ? -6.793 6.877 -10.807 1.00 92.06 96 GLY A CA 1
ATOM 733 C C . GLY A 1 96 ? -5.400 7.342 -11.247 1.00 92.06 96 GLY A C 1
ATOM 734 O O . GLY A 1 96 ? -4.385 6.822 -10.789 1.00 92.06 96 GLY A O 1
ATOM 735 N N . ASP A 1 97 ? -5.339 8.342 -12.133 1.00 93.38 97 ASP A N 1
ATOM 736 C CA . ASP A 1 97 ? -4.068 8.829 -12.701 1.00 93.38 97 ASP A CA 1
ATOM 737 C C . ASP A 1 97 ? -3.075 9.289 -11.628 1.00 93.38 97 ASP A C 1
ATOM 739 O O . ASP A 1 97 ? -1.915 8.886 -11.648 1.00 93.38 97 ASP A O 1
ATOM 743 N N . LEU A 1 98 ? -3.536 10.068 -10.644 1.00 91.12 98 LEU A N 1
ATOM 744 C CA . LEU A 1 98 ? -2.673 10.582 -9.578 1.00 91.12 98 LEU A CA 1
ATOM 745 C C . LEU A 1 98 ? -2.095 9.467 -8.696 1.00 91.12 98 LEU A C 1
ATOM 747 O O . LEU A 1 98 ? -0.909 9.482 -8.372 1.00 91.12 98 LEU A O 1
ATOM 751 N N . GLU A 1 99 ? -2.925 8.504 -8.297 1.00 92.50 99 GLU A N 1
ATOM 752 C CA . GLU A 1 99 ? -2.496 7.362 -7.485 1.00 92.50 99 GLU A CA 1
ATOM 753 C C . GLU A 1 99 ? -1.487 6.502 -8.257 1.00 92.50 99 GLU A C 1
ATOM 755 O O . GLU A 1 99 ? -0.414 6.170 -7.748 1.00 92.50 99 GLU A O 1
ATOM 760 N N . TRP A 1 100 ? -1.788 6.232 -9.528 1.00 95.31 100 TRP A N 1
ATOM 761 C CA . TRP A 1 100 ? -0.925 5.469 -10.418 1.00 95.31 100 TRP A CA 1
ATOM 762 C C . TRP A 1 100 ? 0.433 6.147 -10.641 1.00 95.31 100 TRP A C 1
ATOM 764 O O . TRP A 1 100 ? 1.480 5.499 -10.553 1.00 95.31 100 TRP A O 1
ATOM 774 N N . ALA A 1 101 ? 0.430 7.465 -10.861 1.00 95.00 101 ALA A N 1
ATOM 775 C CA . ALA A 1 101 ? 1.638 8.269 -11.002 1.00 95.00 101 ALA A CA 1
ATOM 776 C C . ALA A 1 101 ? 2.476 8.290 -9.713 1.00 95.00 101 ALA A C 1
ATOM 778 O O . ALA A 1 101 ? 3.702 8.203 -9.779 1.00 95.00 101 ALA A O 1
ATOM 779 N N . ARG A 1 102 ? 1.846 8.335 -8.531 1.00 94.12 102 ARG A N 1
ATOM 780 C CA . ARG A 1 102 ? 2.557 8.225 -7.243 1.00 94.12 102 ARG A CA 1
ATOM 781 C C . ARG A 1 102 ? 3.220 6.857 -7.075 1.00 94.12 102 ARG A C 1
ATOM 783 O O . ARG A 1 102 ? 4.379 6.802 -6.671 1.00 94.12 102 ARG A O 1
ATOM 790 N N . GLY A 1 103 ? 2.535 5.771 -7.438 1.00 95.62 103 GLY A N 1
ATOM 791 C CA . GLY A 1 103 ? 3.121 4.425 -7.429 1.00 95.62 103 GLY A CA 1
ATOM 792 C C . GLY A 1 103 ? 4.340 4.308 -8.348 1.00 95.62 103 GLY A C 1
ATOM 793 O O . GLY A 1 103 ? 5.376 3.763 -7.964 1.00 95.62 103 GLY A O 1
ATOM 794 N N . ALA A 1 104 ? 4.250 4.903 -9.538 1.00 96.56 104 ALA A N 1
ATOM 795 C CA . ALA A 1 104 ? 5.357 4.988 -10.485 1.00 96.56 104 ALA A CA 1
ATOM 796 C C . ALA A 1 104 ? 6.539 5.805 -9.938 1.00 96.56 104 ALA A C 1
ATOM 798 O O . ALA A 1 104 ? 7.691 5.399 -10.079 1.00 96.56 104 ALA A O 1
ATOM 799 N N . ALA A 1 105 ? 6.266 6.932 -9.273 1.00 95.38 105 ALA A N 1
ATOM 800 C CA . ALA A 1 105 ? 7.289 7.775 -8.658 1.00 95.38 105 ALA A CA 1
ATOM 801 C C . ALA A 1 105 ? 8.030 7.050 -7.521 1.00 95.38 105 ALA A C 1
ATOM 803 O O . ALA A 1 105 ? 9.258 7.119 -7.436 1.00 95.38 105 ALA A O 1
ATOM 804 N N . TRP A 1 106 ? 7.315 6.292 -6.686 1.00 96.38 106 TRP A N 1
ATOM 805 C CA . TRP A 1 106 ? 7.936 5.433 -5.675 1.00 96.38 106 TRP A CA 1
ATOM 806 C C . TRP A 1 106 ? 8.794 4.327 -6.296 1.00 96.38 106 TRP A C 1
ATOM 808 O O . TRP A 1 106 ? 9.889 4.043 -5.803 1.00 96.38 106 TRP A O 1
ATOM 818 N N . ALA A 1 107 ? 8.331 3.721 -7.392 1.00 97.19 107 ALA A N 1
ATOM 819 C CA . ALA A 1 107 ? 9.101 2.718 -8.118 1.00 97.19 107 ALA A CA 1
ATOM 820 C C . ALA A 1 107 ? 10.371 3.319 -8.739 1.00 97.19 107 ALA A C 1
ATOM 822 O O . ALA A 1 107 ? 11.435 2.710 -8.647 1.00 97.19 107 ALA A O 1
ATOM 823 N N . LEU A 1 108 ? 10.288 4.532 -9.299 1.00 96.62 108 LEU A N 1
ATOM 824 C CA . LEU A 1 108 ? 11.433 5.287 -9.813 1.00 96.62 108 LEU A CA 1
ATOM 825 C C . LEU A 1 108 ? 12.473 5.527 -8.714 1.00 96.62 108 LEU A C 1
ATOM 827 O O . LEU A 1 108 ? 13.648 5.208 -8.894 1.00 96.62 108 LEU A O 1
ATOM 831 N N . GLN A 1 109 ? 12.038 6.051 -7.564 1.00 95.31 109 GLN A N 1
ATOM 832 C CA . GLN A 1 109 ? 12.919 6.348 -6.435 1.00 95.31 109 GLN A CA 1
ATOM 833 C C . GLN A 1 109 ? 13.667 5.099 -5.952 1.00 95.31 109 GLN A C 1
ATOM 835 O O . GLN A 1 109 ? 14.855 5.176 -5.634 1.00 95.31 109 GLN A O 1
ATOM 840 N N . GLN A 1 110 ? 13.000 3.946 -5.893 1.00 95.31 110 GLN A N 1
ATOM 841 C CA . GLN A 1 110 ? 13.631 2.685 -5.491 1.00 95.31 110 GLN A CA 1
ATOM 842 C C . GLN A 1 110 ? 14.551 2.131 -6.584 1.00 95.31 110 GLN A C 1
ATOM 844 O O . GLN A 1 110 ? 15.674 1.712 -6.296 1.00 95.31 110 GLN A O 1
ATOM 849 N N . ALA A 1 111 ? 14.113 2.174 -7.844 1.00 97.00 111 ALA A N 1
ATOM 850 C CA . ALA A 1 111 ? 14.849 1.642 -8.985 1.00 97.00 111 ALA A CA 1
ATOM 851 C C . ALA A 1 111 ? 16.162 2.387 -9.257 1.00 97.00 111 ALA A C 1
ATOM 853 O O . ALA A 1 111 ? 17.162 1.740 -9.568 1.00 97.00 111 ALA A O 1
ATOM 854 N N . LEU A 1 112 ? 16.181 3.718 -9.098 1.00 94.38 112 LEU A N 1
ATOM 855 C CA . LEU A 1 112 ? 17.394 4.531 -9.247 1.00 94.38 112 LEU A CA 1
ATOM 856 C C . LEU A 1 112 ? 18.493 4.092 -8.275 1.00 94.38 112 LEU A C 1
ATOM 858 O O . LEU A 1 112 ? 19.644 3.948 -8.677 1.00 94.38 112 LEU A O 1
ATOM 862 N N . GLY A 1 113 ? 18.141 3.840 -7.012 1.00 93.38 113 GLY A N 1
ATOM 863 C CA . GLY A 1 113 ? 19.088 3.310 -6.032 1.00 93.38 113 GLY A CA 1
ATOM 864 C C . GLY A 1 113 ? 19.485 1.872 -6.358 1.00 93.38 113 GLY A C 1
ATOM 865 O O . GLY A 1 113 ? 20.670 1.552 -6.434 1.00 93.38 113 GLY A O 1
ATOM 866 N N . ALA A 1 114 ? 18.495 1.009 -6.601 1.00 94.31 114 ALA A N 1
ATOM 867 C CA . ALA A 1 114 ? 18.721 -0.419 -6.779 1.00 94.31 114 ALA A CA 1
ATOM 868 C C . ALA A 1 114 ? 19.594 -0.752 -8.000 1.00 94.31 114 ALA A C 1
ATOM 870 O O . ALA A 1 114 ? 20.474 -1.608 -7.903 1.00 94.31 114 ALA A O 1
ATOM 871 N N . GLY A 1 115 ? 19.373 -0.064 -9.126 1.00 93.69 115 GLY A N 1
ATOM 872 C CA . GLY A 1 115 ? 20.061 -0.318 -10.392 1.00 93.69 115 GLY A CA 1
ATOM 873 C C . GLY A 1 115 ? 21.580 -0.200 -10.294 1.00 93.69 115 GLY A C 1
ATOM 874 O O . GLY A 1 115 ? 22.288 -1.049 -10.828 1.00 93.69 115 GLY A O 1
ATOM 875 N N . TRP A 1 116 ? 22.081 0.800 -9.567 1.00 94.12 116 TRP A N 1
ATOM 876 C CA . TRP A 1 116 ? 23.516 1.096 -9.491 1.00 94.12 116 TRP A CA 1
ATOM 877 C C . TRP A 1 116 ? 24.172 0.606 -8.201 1.00 94.12 116 TRP A C 1
ATOM 879 O O . TRP A 1 116 ? 25.330 0.201 -8.219 1.00 94.12 116 TRP A O 1
ATOM 889 N N . TYR A 1 117 ? 23.445 0.606 -7.082 1.00 96.25 117 TYR A N 1
ATOM 890 C CA . TYR A 1 117 ? 24.005 0.203 -5.792 1.00 96.25 117 TYR A CA 1
ATOM 891 C C . TYR A 1 117 ? 24.297 -1.302 -5.719 1.00 96.25 117 TYR A C 1
ATOM 893 O O . TYR A 1 117 ? 25.284 -1.718 -5.117 1.00 96.25 117 TYR A O 1
ATOM 901 N N . TYR A 1 118 ? 23.451 -2.126 -6.344 1.00 97.06 118 TYR A N 1
ATOM 902 C CA . TYR A 1 118 ? 23.529 -3.585 -6.237 1.00 97.06 118 TYR A CA 1
ATOM 903 C C . TYR A 1 118 ? 24.240 -4.274 -7.406 1.00 97.06 118 TYR A C 1
ATOM 905 O O . TYR A 1 118 ? 24.135 -5.493 -7.523 1.00 97.06 118 TYR A O 1
ATOM 913 N N . VAL A 1 119 ? 24.951 -3.535 -8.265 1.00 96.44 119 VAL A N 1
ATOM 914 C CA . VAL A 1 119 ? 25.592 -4.090 -9.476 1.00 96.44 119 VAL A CA 1
ATOM 915 C C . VAL A 1 119 ? 26.436 -5.326 -9.152 1.00 96.44 119 VAL A C 1
ATOM 917 O O . VAL A 1 119 ? 26.253 -6.365 -9.782 1.00 96.44 119 VAL A O 1
ATOM 920 N N . ASP A 1 120 ? 27.274 -5.248 -8.116 1.00 96.94 120 ASP A N 1
ATOM 921 C CA . ASP A 1 120 ? 28.175 -6.346 -7.745 1.00 96.94 120 ASP A CA 1
ATOM 922 C C . ASP A 1 120 ? 27.597 -7.271 -6.662 1.00 96.94 120 ASP A C 1
ATOM 924 O O . ASP A 1 120 ? 27.862 -8.472 -6.647 1.00 96.94 120 ASP A O 1
ATOM 928 N N . SER A 1 121 ? 26.805 -6.728 -5.732 1.00 97.88 121 SER A N 1
ATOM 929 C CA . SER A 1 121 ? 26.344 -7.450 -4.536 1.00 97.88 121 SER A CA 1
ATOM 930 C C . SER A 1 121 ? 25.031 -8.207 -4.737 1.00 97.88 121 SER A C 1
ATOM 932 O O . SER A 1 121 ? 24.799 -9.219 -4.075 1.00 97.88 121 SER A O 1
ATOM 934 N N . ASN A 1 122 ? 24.163 -7.742 -5.640 1.00 97.56 122 ASN A N 1
ATOM 935 C CA . ASN A 1 122 ? 22.917 -8.415 -5.994 1.00 97.56 122 ASN A CA 1
ATOM 936 C C . ASN A 1 122 ? 22.503 -8.079 -7.443 1.00 97.56 122 ASN A C 1
ATOM 938 O O . ASN A 1 122 ? 21.615 -7.244 -7.668 1.00 97.56 122 ASN A O 1
ATOM 942 N N . PRO A 1 123 ? 23.095 -8.765 -8.441 1.00 96.94 123 PRO A N 1
ATOM 943 C CA . PRO A 1 123 ? 22.845 -8.483 -9.855 1.00 96.94 123 PRO A CA 1
ATOM 944 C C . PRO A 1 123 ? 21.370 -8.610 -10.261 1.00 96.94 123 PRO A C 1
ATOM 946 O O . PRO A 1 123 ? 20.900 -7.890 -11.141 1.00 96.94 123 PRO A O 1
ATOM 949 N N . ALA A 1 124 ? 20.605 -9.488 -9.603 1.00 96.88 124 ALA A N 1
ATOM 950 C CA . ALA A 1 124 ? 19.174 -9.636 -9.866 1.00 96.88 124 ALA A CA 1
ATOM 951 C C . ALA A 1 124 ? 18.382 -8.380 -9.458 1.00 96.88 124 ALA A C 1
ATOM 953 O O . ALA A 1 124 ? 17.501 -7.939 -10.201 1.00 96.88 124 ALA A O 1
ATOM 954 N N . MET A 1 125 ? 18.718 -7.781 -8.311 1.00 96.81 125 MET A N 1
ATOM 955 C CA . MET A 1 125 ? 18.108 -6.536 -7.839 1.00 96.81 125 MET A CA 1
ATOM 956 C C . MET A 1 125 ? 18.521 -5.336 -8.699 1.00 96.81 125 MET A C 1
ATOM 958 O O . MET A 1 125 ? 17.666 -4.522 -9.048 1.00 96.81 125 MET A O 1
ATOM 962 N N . SER A 1 126 ? 19.790 -5.269 -9.117 1.00 98.00 126 SER A N 1
ATOM 963 C CA . SER A 1 126 ? 20.256 -4.270 -10.091 1.00 98.00 126 SER A CA 1
ATOM 964 C C . SER A 1 126 ? 19.479 -4.370 -11.411 1.00 98.00 126 SER A C 1
ATOM 966 O O . SER A 1 126 ? 18.899 -3.384 -11.872 1.00 98.00 126 SER A O 1
ATOM 968 N N . ALA A 1 127 ? 19.346 -5.578 -11.967 1.00 97.44 127 ALA A N 1
ATOM 969 C CA . ALA A 1 127 ? 18.601 -5.802 -13.201 1.00 97.44 127 ALA A CA 1
ATOM 970 C C . ALA A 1 127 ? 17.104 -5.460 -13.067 1.00 97.44 127 ALA A C 1
ATOM 972 O O . ALA A 1 127 ? 16.511 -4.930 -14.005 1.00 97.44 127 ALA A O 1
ATOM 973 N N . MET A 1 128 ? 16.480 -5.730 -11.913 1.00 97.62 128 MET A N 1
ATOM 974 C CA . MET A 1 128 ? 15.111 -5.281 -11.622 1.00 97.62 128 MET A CA 1
ATOM 975 C C . MET A 1 128 ? 15.009 -3.751 -11.644 1.00 97.62 128 MET A C 1
ATOM 977 O O . MET A 1 128 ? 14.082 -3.219 -12.259 1.00 97.62 128 MET A O 1
ATOM 981 N N . GLY A 1 129 ? 15.957 -3.048 -11.015 1.00 97.75 129 GLY A N 1
ATOM 982 C CA . GLY A 1 129 ? 16.025 -1.587 -11.039 1.00 97.75 129 GLY A CA 1
ATOM 983 C C .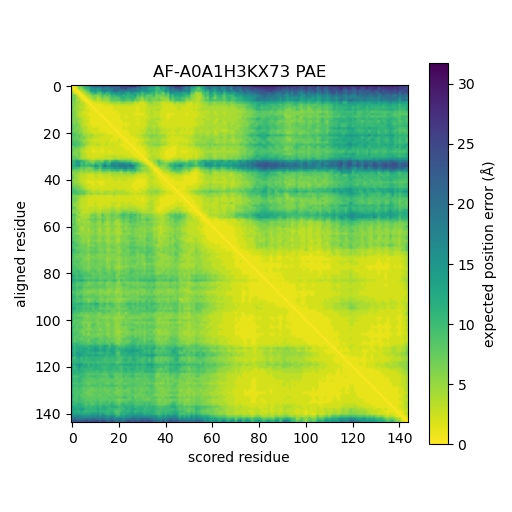 GLY A 1 129 ? 16.104 -1.049 -12.467 1.00 97.75 129 GLY A C 1
ATOM 984 O O . GLY A 1 129 ? 15.236 -0.284 -12.880 1.00 97.75 129 GLY A O 1
ATOM 985 N N . LEU A 1 130 ? 17.065 -1.525 -13.263 1.00 97.56 130 LEU A N 1
ATOM 986 C CA . LEU A 1 130 ? 17.248 -1.087 -14.652 1.00 97.56 130 LEU A CA 1
ATOM 987 C C . LEU A 1 130 ? 16.016 -1.361 -15.534 1.00 97.56 130 LEU A C 1
ATOM 989 O O . LEU A 1 130 ? 15.572 -0.461 -16.242 1.00 97.56 130 LEU A O 1
ATOM 993 N N . ARG A 1 131 ? 15.397 -2.549 -15.432 1.00 97.62 131 ARG A N 1
ATOM 994 C CA . ARG A 1 131 ? 14.141 -2.854 -16.151 1.00 97.62 131 ARG A CA 1
ATOM 995 C C . ARG A 1 131 ? 12.991 -1.942 -15.738 1.00 97.62 131 ARG A C 1
ATOM 997 O O . ARG A 1 131 ? 12.169 -1.563 -16.565 1.00 97.62 131 ARG A O 1
ATOM 1004 N N . THR A 1 132 ? 12.908 -1.595 -14.455 1.00 98.19 132 THR A N 1
ATOM 1005 C CA . THR A 1 132 ? 11.877 -0.670 -13.966 1.00 98.19 132 THR A CA 1
ATOM 1006 C C . THR A 1 132 ? 12.068 0.717 -14.575 1.00 98.19 132 THR A C 1
ATOM 1008 O O . THR A 1 132 ? 11.096 1.316 -15.026 1.00 98.19 132 THR A O 1
ATOM 1011 N N . LEU A 1 133 ? 13.311 1.207 -14.645 1.00 97.38 133 LEU A N 1
ATOM 1012 C CA . LEU A 1 133 ? 13.627 2.482 -15.296 1.00 97.38 133 LEU A CA 1
ATOM 1013 C C . LEU A 1 133 ? 13.261 2.457 -16.784 1.00 97.38 133 LEU A C 1
ATOM 1015 O O . LEU A 1 133 ? 12.625 3.388 -17.267 1.00 97.38 133 LEU A O 1
ATOM 1019 N N . GLU A 1 134 ? 13.590 1.378 -17.495 1.00 96.62 134 GLU A N 1
ATOM 1020 C CA . GLU A 1 134 ? 13.211 1.203 -18.901 1.00 96.62 134 GLU A CA 1
ATOM 1021 C C . GLU A 1 134 ? 11.687 1.240 -19.093 1.00 96.62 134 GLU A C 1
ATOM 1023 O O . GLU A 1 134 ? 11.187 1.948 -19.967 1.00 96.62 134 GLU A O 1
ATOM 1028 N N . ARG A 1 135 ? 10.925 0.545 -18.240 1.00 96.56 135 ARG A N 1
ATOM 1029 C CA . ARG A 1 135 ? 9.452 0.566 -18.263 1.00 96.56 135 ARG A CA 1
ATOM 1030 C C . ARG A 1 135 ? 8.887 1.966 -18.035 1.00 96.56 135 ARG A C 1
ATOM 1032 O O . ARG A 1 135 ? 7.966 2.355 -18.738 1.00 96.56 135 ARG A O 1
ATOM 1039 N N . LEU A 1 136 ? 9.442 2.721 -17.088 1.00 96.25 136 LEU A N 1
ATOM 1040 C CA . LEU A 1 136 ? 9.003 4.090 -16.791 1.00 96.25 136 LEU A CA 1
ATOM 1041 C C . LEU A 1 136 ? 9.301 5.067 -17.936 1.00 96.25 136 LEU A C 1
ATOM 1043 O O . LEU A 1 136 ? 8.560 6.025 -18.125 1.00 96.25 136 LEU A O 1
ATOM 1047 N N . VAL A 1 137 ? 10.372 4.832 -18.698 1.00 95.69 137 VAL A N 1
ATOM 1048 C CA . VAL A 1 137 ? 10.725 5.646 -19.872 1.00 95.69 137 VAL A CA 1
ATOM 1049 C C . VAL A 1 137 ? 9.866 5.285 -21.086 1.00 95.69 137 VAL A C 1
ATOM 1051 O O . VAL A 1 137 ? 9.482 6.166 -21.850 1.00 95.69 137 VAL A O 1
ATOM 1054 N N . THR A 1 138 ? 9.576 3.998 -21.280 1.00 95.06 138 THR A N 1
ATOM 1055 C CA . THR A 1 138 ? 8.846 3.492 -22.457 1.00 95.06 138 THR A CA 1
ATOM 1056 C C . THR A 1 138 ? 7.327 3.585 -22.322 1.00 95.06 138 THR A C 1
ATOM 1058 O O . THR A 1 138 ? 6.641 3.737 -23.328 1.00 95.06 138 THR A O 1
ATOM 1061 N N . ASP A 1 139 ? 6.809 3.519 -21.098 1.00 93.50 139 ASP A N 1
ATOM 1062 C CA . ASP A 1 139 ? 5.387 3.612 -20.758 1.00 93.50 139 ASP A CA 1
ATOM 1063 C C . ASP A 1 139 ? 5.209 4.495 -19.507 1.00 93.50 139 ASP A C 1
ATOM 1065 O O . ASP A 1 139 ? 4.938 3.992 -18.408 1.00 93.50 139 ASP A O 1
ATOM 1069 N N . PRO A 1 140 ? 5.448 5.815 -19.628 1.00 93.31 140 PRO A N 1
ATOM 1070 C CA . PRO A 1 140 ? 5.331 6.727 -18.502 1.00 93.31 140 PRO A CA 1
ATOM 1071 C C . PRO A 1 140 ? 3.867 6.850 -18.050 1.00 93.31 140 PRO A C 1
ATOM 1073 O O . PRO A 1 140 ? 2.960 6.901 -18.886 1.00 93.31 140 PRO A O 1
ATOM 1076 N N . PRO A 1 141 ? 3.599 6.954 -16.734 1.00 92.88 141 PRO A N 1
ATOM 1077 C CA . PRO A 1 141 ? 2.256 7.260 -16.256 1.00 92.88 141 PRO A CA 1
ATOM 1078 C C . PRO A 1 141 ? 1.819 8.647 -16.750 1.00 92.88 141 PRO A C 1
ATOM 1080 O O . PRO A 1 141 ? 2.632 9.567 -16.861 1.00 92.88 141 PRO A O 1
ATOM 1083 N N . ALA A 1 142 ? 0.518 8.821 -16.982 1.00 87.50 142 ALA A N 1
ATOM 1084 C CA . ALA A 1 142 ? -0.048 10.151 -17.165 1.00 87.50 142 ALA A CA 1
ATOM 1085 C C . ALA A 1 142 ? 0.167 10.974 -15.885 1.00 87.50 142 ALA A C 1
ATOM 1087 O O . ALA A 1 142 ? -0.132 10.502 -14.786 1.00 87.50 142 ALA A O 1
ATOM 1088 N N . VAL A 1 143 ? 0.698 12.188 -16.027 1.00 79.94 143 VAL A N 1
ATOM 1089 C CA . VAL A 1 143 ? 0.827 13.136 -14.916 1.00 79.94 143 VAL A CA 1
ATOM 1090 C C . VAL A 1 143 ? -0.362 14.098 -14.997 1.00 79.94 143 VAL A C 1
ATOM 1092 O O . VAL A 1 143 ? -0.508 14.745 -16.037 1.00 79.94 143 VAL A O 1
ATOM 1095 N N . PRO A 1 144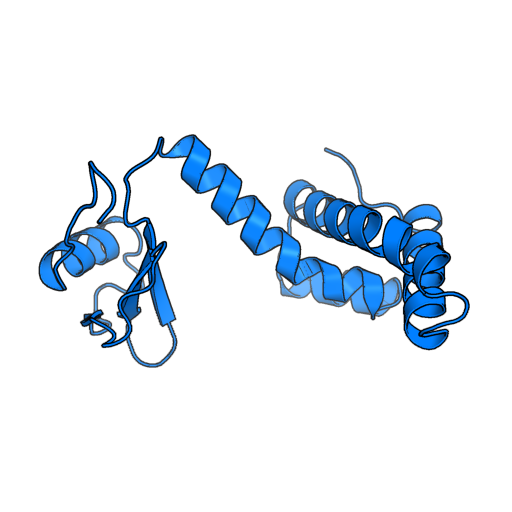 ? -1.232 14.138 -13.974 1.00 63.00 144 PRO A N 1
ATOM 1096 C CA . PRO A 1 144 ? -2.375 15.047 -13.932 1.00 63.00 144 PRO A CA 1
ATOM 1097 C C . PRO A 1 144 ? -1.971 16.514 -13.739 1.00 63.00 144 PRO A C 1
ATOM 1099 O O . PRO A 1 144 ? -0.869 16.773 -13.200 1.00 63.00 144 PRO A O 1
#

Secondary structure (DSSP, 8-state):
--TT-----HHHHHHHHHHH-GGGTTS-EEE-S---SSEEEEEETTTEEEEEESS---HHHHHHHHHHHHHHHTHHHHHH--HHHHHHHHHHHT--HHHHHHHHHHHHHHHHHHHHHTTTT-HHHHHHHHHHHHHHHHSPPPP-

pLDDT: mean 90.98, std 8.21, range [56.84, 98.19]

Mean predicted aligned error: 6.25 Å

Foldseek 3Di:
DDPQFDDDDQVNVLVVCCVPPVVQNPFHWAFDPDPDPFWGWIDGHDDDIDTHGRHDDDPVVVVVVVLLVLLCVLLCLLLPHAPPVSVVVCVVVVDDLQSNLSNLVNNLVLLVCQLPVCVPPPVPSNVSSVSSVVRCVVPPGDDD